Protein AF-A0A259S6J7-F1 (afdb_monomer_lite)

Structure (mmCIF, N/CA/C/O backbone):
data_AF-A0A259S6J7-F1
#
_entry.id   AF-A0A259S6J7-F1
#
loop_
_atom_site.group_PDB
_atom_site.id
_atom_site.type_symbol
_atom_site.label_atom_id
_atom_site.label_alt_id
_atom_site.label_comp_id
_atom_site.label_asym_id
_atom_site.label_entity_id
_atom_site.label_seq_id
_atom_site.pdbx_PDB_ins_code
_atom_site.Cartn_x
_atom_site.Cartn_y
_atom_site.Cartn_z
_atom_site.occupancy
_atom_site.B_iso_or_equiv
_atom_site.auth_seq_id
_atom_site.auth_comp_id
_atom_site.auth_asym_id
_atom_site.auth_atom_id
_atom_site.pdbx_PDB_model_num
ATOM 1 N N . MET A 1 1 ? 35.687 -3.162 -36.651 1.00 47.53 1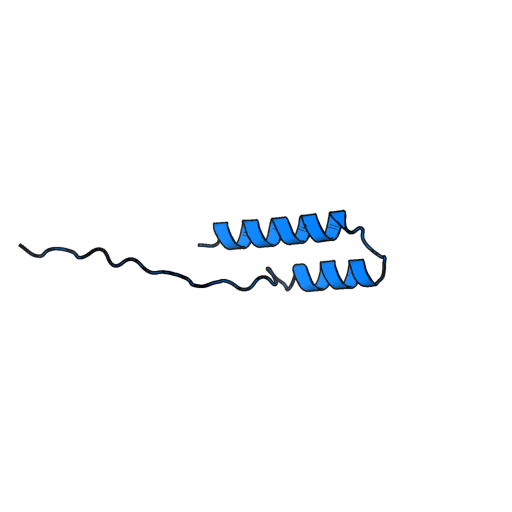 MET A N 1
ATOM 2 C CA . MET A 1 1 ? 35.310 -2.802 -35.267 1.00 47.53 1 MET A CA 1
ATOM 3 C C . MET A 1 1 ? 33.846 -3.148 -35.058 1.00 47.53 1 MET A C 1
ATOM 5 O O . MET A 1 1 ? 33.031 -2.654 -35.822 1.00 47.53 1 MET A O 1
ATOM 9 N N . SER A 1 2 ? 33.518 -3.998 -34.084 1.00 61.75 2 SER A N 1
ATOM 10 C CA . SER A 1 2 ? 32.124 -4.307 -33.739 1.00 61.75 2 SER A CA 1
ATOM 11 C C . SER A 1 2 ? 31.673 -3.366 -32.623 1.00 61.75 2 SER A C 1
ATOM 13 O O . SER A 1 2 ? 32.259 -3.375 -31.544 1.00 61.75 2 SER A O 1
ATOM 15 N N . THR A 1 3 ? 30.686 -2.513 -32.886 1.00 75.69 3 THR A N 1
ATOM 16 C CA . THR A 1 3 ? 30.082 -1.632 -31.880 1.00 75.69 3 THR A CA 1
ATOM 17 C C . THR A 1 3 ? 29.060 -2.425 -31.071 1.00 75.69 3 THR A C 1
ATOM 19 O O . THR A 1 3 ? 28.042 -2.840 -31.621 1.00 75.69 3 THR A O 1
ATOM 22 N N . SER A 1 4 ? 29.298 -2.634 -29.775 1.00 77.81 4 SER A N 1
ATOM 23 C CA . SER A 1 4 ? 28.239 -3.112 -28.879 1.00 77.81 4 SER A CA 1
ATOM 24 C C . SER A 1 4 ? 27.212 -2.000 -28.688 1.00 77.81 4 SER A C 1
ATOM 26 O O . SER A 1 4 ? 27.497 -0.992 -28.042 1.00 77.81 4 SER A O 1
ATOM 28 N N . SER A 1 5 ? 26.020 -2.170 -29.253 1.00 82.81 5 SER A N 1
ATOM 29 C CA . SER A 1 5 ? 24.878 -1.306 -28.957 1.00 82.81 5 SER A CA 1
ATOM 30 C C . SER A 1 5 ? 24.344 -1.625 -27.561 1.00 82.81 5 SER A C 1
ATOM 32 O O . SER A 1 5 ? 24.004 -2.769 -27.267 1.00 82.81 5 SER A O 1
ATOM 34 N N . ASN A 1 6 ? 24.267 -0.611 -26.700 1.00 87.00 6 ASN A N 1
ATOM 35 C CA . ASN A 1 6 ? 23.677 -0.729 -25.371 1.00 87.00 6 ASN A CA 1
ATOM 36 C C . ASN A 1 6 ? 22.145 -0.647 -25.493 1.00 87.00 6 ASN A C 1
ATOM 38 O O . ASN A 1 6 ? 21.609 0.397 -25.865 1.00 87.00 6 ASN A O 1
ATOM 42 N N . ILE A 1 7 ? 21.452 -1.762 -25.256 1.00 89.81 7 ILE A N 1
ATOM 43 C CA . ILE A 1 7 ? 19.991 -1.844 -25.361 1.00 89.81 7 ILE A CA 1
ATOM 44 C C . ILE A 1 7 ? 19.383 -1.470 -24.008 1.00 89.81 7 ILE A C 1
ATOM 46 O O . ILE A 1 7 ? 19.570 -2.177 -23.021 1.00 89.81 7 ILE A O 1
ATOM 50 N N . ILE A 1 8 ? 18.628 -0.371 -23.975 1.00 91.50 8 ILE A N 1
ATOM 51 C CA . ILE A 1 8 ? 17.909 0.090 -22.783 1.00 91.50 8 ILE A CA 1
ATOM 52 C C . ILE A 1 8 ? 16.510 -0.530 -22.772 1.00 91.50 8 ILE A C 1
ATOM 54 O O . ILE A 1 8 ? 15.757 -0.402 -23.737 1.00 91.50 8 ILE A O 1
ATOM 58 N N . THR A 1 9 ? 16.142 -1.164 -21.663 1.00 90.62 9 THR A N 1
ATOM 59 C CA . THR A 1 9 ? 14.798 -1.710 -21.437 1.00 90.62 9 THR A CA 1
ATOM 60 C C . THR A 1 9 ? 13.980 -0.792 -20.532 1.00 90.62 9 THR A C 1
ATOM 62 O O . THR A 1 9 ? 14.511 -0.243 -19.569 1.00 90.62 9 THR A O 1
ATOM 65 N N . HIS A 1 10 ? 12.680 -0.657 -20.802 1.00 90.75 10 HIS A N 1
ATOM 66 C CA . HIS A 1 10 ? 11.761 0.166 -20.012 1.00 90.75 10 HIS A CA 1
ATOM 67 C C . HIS A 1 10 ? 10.594 -0.665 -19.469 1.00 90.75 10 HIS A C 1
ATOM 69 O O . HIS A 1 10 ? 9.928 -1.375 -20.223 1.00 90.75 10 HIS A O 1
ATOM 75 N N . THR A 1 11 ? 10.298 -0.515 -18.178 1.00 89.00 11 THR A N 1
ATOM 76 C CA . THR A 1 11 ? 9.172 -1.180 -17.510 1.00 89.00 11 THR A CA 1
ATOM 77 C C . THR A 1 11 ? 8.054 -0.170 -17.257 1.00 89.00 11 THR A C 1
ATOM 79 O O . THR A 1 11 ? 8.236 0.789 -16.516 1.00 89.00 11 THR A O 1
ATOM 82 N N . LEU A 1 12 ? 6.878 -0.383 -17.859 1.00 93.12 12 LEU A N 1
ATOM 83 C CA . LEU A 1 12 ? 5.734 0.548 -17.783 1.00 93.12 12 LEU A CA 1
ATOM 84 C C . LEU A 1 12 ? 5.030 0.568 -16.415 1.00 93.12 12 LEU A C 1
ATOM 86 O O . LEU A 1 12 ? 4.263 1.483 -16.121 1.00 93.12 12 LEU A O 1
ATOM 90 N N . GLY A 1 13 ? 5.250 -0.446 -15.583 1.00 90.19 13 GLY A N 1
ATOM 91 C CA . GLY A 1 13 ? 4.646 -0.535 -14.263 1.00 90.19 13 GLY A CA 1
ATOM 92 C C . GLY A 1 13 ? 4.901 -1.877 -13.596 1.00 90.19 13 GLY A C 1
ATOM 93 O O . GLY A 1 13 ? 5.392 -2.815 -14.220 1.00 90.19 13 GLY A O 1
ATOM 94 N N . PHE A 1 14 ? 4.545 -1.959 -12.315 1.00 90.69 14 PHE A N 1
ATOM 95 C CA . PHE A 1 14 ? 4.766 -3.145 -11.495 1.00 90.69 14 PHE A CA 1
ATOM 96 C C . PHE A 1 14 ? 3.553 -3.452 -10.600 1.00 90.69 14 PHE A C 1
ATOM 98 O O . PHE A 1 14 ? 2.825 -2.523 -10.216 1.00 90.69 14 PHE A O 1
ATOM 105 N N . PRO A 1 15 ? 3.311 -4.727 -10.237 1.00 93.69 15 PRO A N 1
ATOM 106 C CA . PRO A 1 15 ? 2.274 -5.089 -9.278 1.00 93.69 15 PRO A CA 1
ATOM 107 C C . PRO A 1 15 ? 2.397 -4.344 -7.942 1.00 93.69 15 PRO A C 1
ATOM 109 O O . PRO A 1 15 ? 3.363 -4.486 -7.201 1.00 93.69 15 PRO A O 1
ATOM 112 N N . ARG A 1 16 ? 1.353 -3.588 -7.589 1.00 95.12 16 ARG A N 1
ATOM 113 C CA . ARG A 1 16 ? 1.285 -2.789 -6.349 1.00 95.12 16 ARG A CA 1
ATOM 114 C C . ARG A 1 16 ? 0.844 -3.580 -5.117 1.00 95.12 16 ARG A C 1
ATOM 116 O O . ARG A 1 16 ? 0.761 -3.021 -4.031 1.00 95.12 16 ARG A O 1
ATOM 123 N N . ILE A 1 17 ? 0.506 -4.858 -5.282 1.00 95.62 17 ILE A N 1
ATOM 124 C CA . ILE A 1 17 ? -0.100 -5.671 -4.219 1.00 95.62 17 ILE A CA 1
ATOM 125 C C . ILE A 1 17 ? 0.908 -6.077 -3.128 1.00 95.62 17 ILE A C 1
ATOM 127 O O . ILE A 1 17 ? 0.504 -6.375 -2.002 1.00 95.62 17 ILE A O 1
ATOM 131 N N . GLY A 1 18 ? 2.206 -6.041 -3.453 1.00 94.12 18 GLY A N 1
ATOM 132 C CA . GLY A 1 18 ? 3.304 -6.424 -2.567 1.00 94.12 18 GLY A CA 1
ATOM 133 C C . GLY A 1 18 ? 3.423 -7.932 -2.346 1.00 94.12 18 GLY A C 1
ATOM 134 O O . GLY A 1 18 ? 2.535 -8.716 -2.699 1.00 94.12 18 GLY A O 1
ATOM 135 N N . GLU A 1 19 ? 4.532 -8.345 -1.735 1.00 92.88 19 GLU A N 1
ATOM 136 C CA . GLU A 1 19 ? 4.769 -9.747 -1.391 1.00 92.88 19 GLU A CA 1
ATOM 137 C C . GLU A 1 19 ? 3.649 -10.309 -0.516 1.00 92.88 19 GLU A C 1
ATOM 139 O O . GLU A 1 19 ? 3.117 -9.629 0.365 1.00 92.88 19 GLU A O 1
ATOM 144 N N . ARG A 1 20 ? 3.264 -11.567 -0.772 1.00 94.81 20 ARG A N 1
ATOM 145 C CA . ARG A 1 20 ? 2.198 -12.271 -0.031 1.00 94.81 20 ARG A CA 1
ATOM 146 C C . ARG A 1 20 ? 0.885 -11.474 0.072 1.00 94.81 20 ARG A C 1
ATOM 148 O O . ARG A 1 20 ? 0.074 -11.718 0.967 1.00 94.81 20 ARG A O 1
ATOM 155 N N . ARG A 1 21 ? 0.649 -10.567 -0.886 1.00 97.50 21 ARG A N 1
ATOM 156 C CA . ARG A 1 21 ? -0.496 -9.649 -0.945 1.00 97.50 21 ARG A CA 1
ATOM 157 C C . ARG A 1 21 ? -0.567 -8.681 0.244 1.00 97.50 21 ARG A C 1
ATOM 159 O O . ARG A 1 21 ? -1.662 -8.370 0.702 1.00 97.50 21 ARG A O 1
ATOM 166 N N . ALA A 1 22 ? 0.569 -8.202 0.749 1.00 97.62 22 ALA A N 1
ATOM 167 C CA . ALA A 1 22 ? 0.640 -7.313 1.913 1.00 97.62 22 ALA A CA 1
ATOM 168 C C . ALA A 1 22 ? -0.359 -6.138 1.867 1.00 97.62 22 ALA A C 1
ATOM 170 O O . ALA A 1 22 ? -1.019 -5.854 2.867 1.00 97.62 22 ALA A O 1
ATOM 171 N N . LEU A 1 23 ? -0.535 -5.497 0.703 1.00 98.19 23 LEU A N 1
ATOM 172 C CA . LEU A 1 23 ? -1.457 -4.365 0.577 1.00 98.19 23 LEU A CA 1
ATOM 173 C C . LEU A 1 23 ? -2.934 -4.777 0.708 1.00 98.19 23 LEU A C 1
ATOM 175 O O . LEU A 1 23 ? -3.720 -4.013 1.262 1.00 98.19 23 LEU A O 1
ATOM 179 N N . LYS A 1 24 ? -3.313 -5.986 0.262 1.00 98.44 24 LYS A N 1
ATOM 180 C CA . LYS A 1 24 ? -4.673 -6.529 0.448 1.00 98.44 24 LYS A CA 1
ATOM 181 C C . LYS A 1 24 ? -5.003 -6.620 1.935 1.00 98.44 24 LYS A C 1
ATOM 183 O O . LYS A 1 24 ? -6.031 -6.113 2.367 1.00 98.44 24 LYS A O 1
ATOM 188 N N . TRP A 1 25 ? -4.119 -7.245 2.710 1.00 98.50 25 TRP A N 1
ATOM 189 C CA . TRP A 1 25 ? -4.366 -7.496 4.128 1.00 98.50 25 TRP A CA 1
ATOM 190 C C . TRP A 1 25 ? -4.417 -6.211 4.951 1.00 98.50 25 TRP A C 1
ATOM 192 O O . TRP A 1 25 ? -5.307 -6.064 5.786 1.00 98.50 25 TRP A O 1
ATOM 202 N N . ALA A 1 26 ? -3.520 -5.261 4.675 1.00 98.50 26 ALA A N 1
ATOM 203 C CA . ALA A 1 26 ? -3.546 -3.957 5.330 1.00 98.50 26 ALA A CA 1
ATOM 204 C C . ALA A 1 26 ? -4.842 -3.187 5.026 1.00 98.50 26 ALA A C 1
ATOM 206 O O . ALA A 1 26 ? -5.436 -2.600 5.927 1.00 98.50 26 ALA A O 1
ATOM 207 N N . LEU A 1 27 ? -5.303 -3.213 3.771 1.00 98.69 27 LEU A N 1
ATOM 208 C CA . LEU A 1 27 ? -6.524 -2.520 3.363 1.00 98.69 27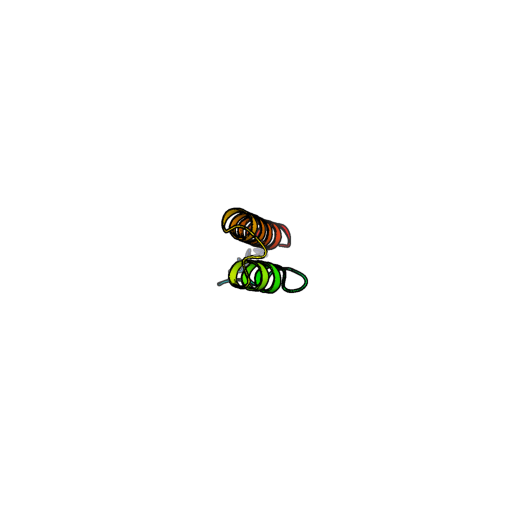 LEU A CA 1
ATOM 209 C C . LEU A 1 27 ? -7.770 -3.127 4.014 1.00 98.69 27 LEU A C 1
ATOM 211 O O . LEU A 1 27 ? -8.596 -2.400 4.558 1.00 98.69 27 LEU A O 1
ATOM 215 N N . GLU A 1 28 ? -7.883 -4.454 4.005 1.00 98.75 28 GLU A N 1
ATOM 216 C CA . GLU A 1 28 ? -9.012 -5.150 4.622 1.00 98.75 28 GLU A CA 1
ATOM 217 C C . GLU A 1 28 ? -9.049 -4.964 6.146 1.00 98.75 28 GLU A C 1
ATOM 219 O O . GLU A 1 28 ? -10.124 -4.767 6.706 1.00 98.75 28 GLU A O 1
ATOM 224 N N . SER A 1 29 ? -7.892 -4.974 6.817 1.00 98.69 29 SER A N 1
ATOM 225 C CA . SER A 1 29 ? -7.802 -4.653 8.249 1.00 98.69 29 SER A CA 1
ATOM 226 C C . SER A 1 29 ? -8.258 -3.220 8.534 1.00 98.69 29 SER A C 1
ATOM 228 O O . SER A 1 29 ? -9.012 -2.987 9.478 1.00 98.69 29 SER A O 1
ATOM 230 N N . HIS A 1 30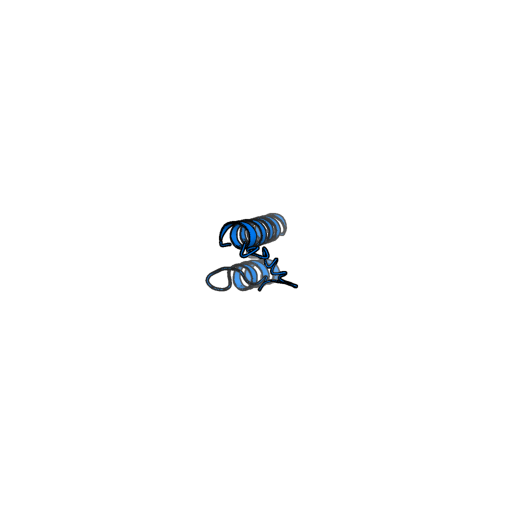 ? -7.855 -2.259 7.697 1.00 98.69 30 HIS A N 1
ATOM 231 C CA . HIS A 1 30 ? -8.268 -0.869 7.858 1.00 98.69 30 HIS A CA 1
ATOM 232 C C . HIS A 1 30 ? -9.783 -0.700 7.674 1.00 98.69 30 HIS A C 1
ATOM 234 O O . HIS A 1 30 ? -10.428 -0.043 8.488 1.00 98.69 30 HIS A O 1
ATOM 240 N N . TRP A 1 31 ? -10.375 -1.341 6.660 1.00 98.56 31 TRP A N 1
ATOM 241 C CA . TRP A 1 31 ? -11.826 -1.321 6.437 1.00 98.56 31 TRP A CA 1
ATOM 242 C C . TRP A 1 31 ? -12.631 -1.945 7.577 1.00 98.56 31 TRP A C 1
ATOM 244 O O . TRP A 1 31 ? -13.735 -1.484 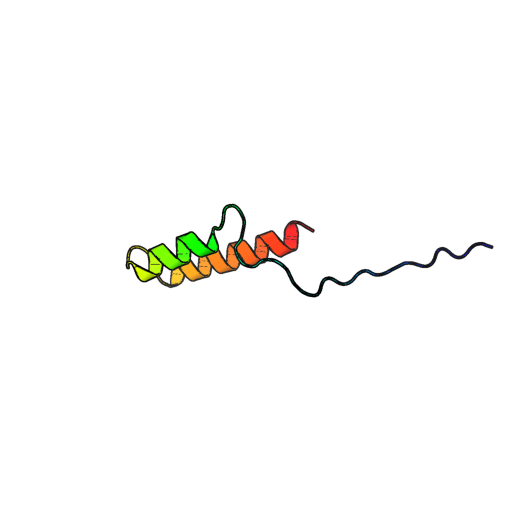7.854 1.00 98.56 31 TRP A O 1
ATOM 254 N N . ARG A 1 32 ? -12.084 -2.955 8.263 1.00 98.62 32 ARG A N 1
ATOM 255 C CA . ARG A 1 32 ? -12.699 -3.531 9.470 1.00 98.62 32 ARG A CA 1
ATOM 256 C C . ARG A 1 32 ? -12.505 -2.678 10.730 1.00 98.62 32 ARG A C 1
ATOM 258 O O . ARG A 1 32 ? -13.028 -3.035 11.778 1.00 98.62 32 ARG A O 1
ATOM 265 N N . GLY A 1 33 ? -11.763 -1.571 10.654 1.00 98.44 33 GLY A N 1
ATOM 266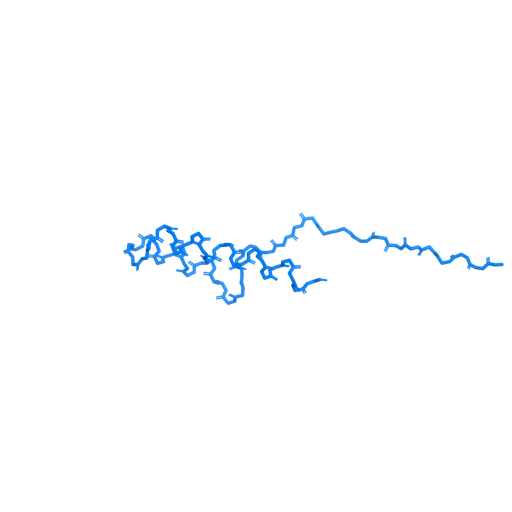 C CA . GLY A 1 33 ? -11.433 -0.734 11.812 1.00 98.44 33 GLY A CA 1
ATOM 267 C C . GLY A 1 33 ? -10.372 -1.340 12.739 1.00 98.44 33 GLY A C 1
ATOM 268 O O . GLY A 1 33 ? -10.140 -0.825 13.827 1.00 98.44 33 GLY A O 1
ATOM 269 N N . GLU A 1 34 ? -9.704 -2.415 12.314 1.00 98.69 34 GLU A N 1
ATOM 270 C CA . GLU A 1 34 ? -8.690 -3.137 13.097 1.00 98.69 34 GLU A CA 1
ATOM 271 C C . GLU A 1 34 ? -7.305 -2.474 13.022 1.00 98.69 34 GLU A C 1
ATOM 273 O O . GLU A 1 34 ? -6.399 -2.820 13.778 1.00 98.69 34 GLU A O 1
ATOM 278 N N . SER A 1 35 ? -7.112 -1.533 12.095 1.00 98.44 35 SER A N 1
ATOM 279 C CA . SER A 1 35 ? -5.868 -0.779 11.947 1.00 98.44 35 SER A CA 1
ATOM 280 C C . SER A 1 35 ? -6.105 0.667 11.519 1.00 98.44 35 SER A C 1
ATOM 282 O O . SER A 1 35 ? -7.097 1.022 10.874 1.00 98.44 35 SER A O 1
ATOM 284 N N . SER A 1 36 ? -5.161 1.533 11.888 1.00 98.62 36 SER A N 1
ATOM 285 C CA . SER A 1 36 ? -5.228 2.958 11.575 1.00 98.62 36 SER A CA 1
ATOM 286 C C . SER A 1 36 ? -4.910 3.234 10.103 1.00 98.62 36 SER A C 1
ATOM 288 O O . SER A 1 36 ? -4.166 2.498 9.449 1.00 98.62 36 SER A O 1
ATOM 290 N N . ALA A 1 37 ? -5.399 4.366 9.588 1.00 98.50 37 ALA A N 1
ATOM 291 C CA . ALA A 1 37 ? -5.025 4.841 8.254 1.00 98.50 37 ALA A CA 1
ATOM 292 C C . ALA A 1 37 ? -3.498 5.004 8.110 1.00 98.50 37 ALA A C 1
ATOM 294 O O . ALA A 1 37 ? -2.931 4.748 7.049 1.00 98.50 37 ALA A O 1
ATOM 295 N N . GLN A 1 38 ? -2.810 5.377 9.194 1.00 98.62 38 GLN A N 1
ATOM 296 C CA . GLN A 1 38 ? -1.358 5.532 9.216 1.00 98.62 38 GLN A CA 1
ATOM 297 C C . GLN A 1 38 ? -0.629 4.189 9.061 1.00 98.62 38 GLN A C 1
ATOM 299 O O . GLN A 1 38 ? 0.372 4.126 8.346 1.00 98.62 38 GLN A O 1
ATOM 304 N N . ALA A 1 39 ? -1.159 3.110 9.648 1.00 98.38 39 ALA A N 1
ATOM 305 C CA . ALA A 1 39 ? -0.633 1.758 9.460 1.00 98.38 39 ALA A CA 1
ATOM 306 C C . ALA A 1 39 ? -0.775 1.295 7.999 1.00 98.38 39 ALA A C 1
ATOM 308 O O . ALA A 1 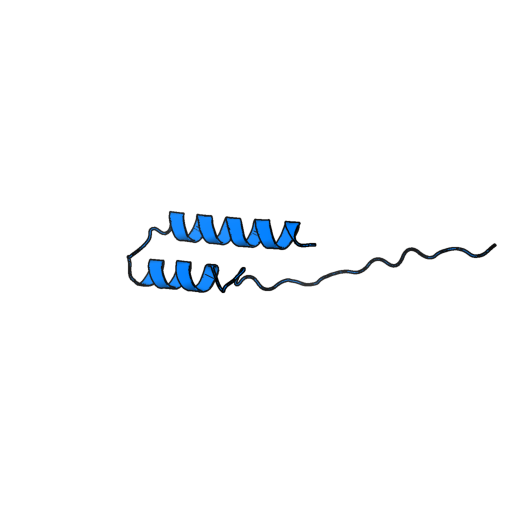39 ? 0.202 0.840 7.403 1.00 98.38 39 ALA A O 1
ATOM 309 N N . LEU A 1 40 ? -1.943 1.510 7.379 1.00 98.62 40 LEU A N 1
ATOM 310 C CA . LEU A 1 40 ? -2.160 1.221 5.956 1.00 98.62 40 LEU A CA 1
ATOM 311 C C . LEU A 1 40 ? -1.164 1.977 5.059 1.00 98.62 40 LEU A C 1
ATOM 313 O O . LEU A 1 40 ? -0.539 1.388 4.173 1.00 98.62 40 LEU A O 1
ATOM 317 N N . GLN A 1 41 ? -0.980 3.278 5.299 1.00 98.56 41 GLN A N 1
ATOM 318 C CA . GLN A 1 41 ? -0.045 4.102 4.526 1.00 98.56 41 GLN A CA 1
ATOM 319 C C . GLN A 1 41 ? 1.412 3.660 4.710 1.00 98.56 41 GLN A C 1
ATOM 321 O O . GLN A 1 41 ? 2.180 3.659 3.742 1.00 98.56 41 GLN A O 1
ATOM 326 N N . ALA A 1 42 ? 1.794 3.234 5.918 1.00 98.38 42 ALA A N 1
ATOM 327 C CA . ALA A 1 42 ? 3.120 2.688 6.188 1.00 98.38 42 ALA A CA 1
ATOM 328 C C . ALA A 1 42 ? 3.367 1.393 5.396 1.00 98.38 42 ALA A C 1
ATOM 330 O O . ALA A 1 42 ? 4.392 1.283 4.716 1.00 98.38 42 ALA A O 1
ATOM 331 N N . THR A 1 43 ? 2.411 0.455 5.387 1.00 97.88 43 THR A N 1
ATOM 332 C CA . THR A 1 43 ? 2.503 -0.761 4.561 1.00 97.88 43 THR A CA 1
ATOM 333 C C . THR A 1 43 ? 2.595 -0.416 3.076 1.00 97.88 43 THR A C 1
ATOM 335 O O . THR A 1 43 ? 3.472 -0.925 2.383 1.00 97.88 43 THR A O 1
ATOM 338 N N . ALA A 1 44 ? 1.761 0.501 2.577 1.00 97.50 44 ALA A N 1
ATOM 339 C CA . ALA A 1 44 ? 1.802 0.915 1.175 1.00 97.50 44 ALA A CA 1
ATOM 340 C C . ALA A 1 44 ? 3.152 1.551 0.785 1.00 97.50 44 ALA A C 1
ATOM 342 O O . ALA A 1 44 ? 3.654 1.310 -0.315 1.00 97.50 44 ALA A O 1
ATOM 343 N N . LYS A 1 45 ? 3.762 2.344 1.679 1.00 97.12 45 LYS A N 1
ATOM 344 C CA . LYS A 1 45 ? 5.111 2.903 1.488 1.00 97.12 45 LYS A CA 1
ATOM 345 C C . LYS A 1 45 ? 6.168 1.800 1.425 1.00 97.12 45 LYS A C 1
ATOM 347 O O . LYS A 1 45 ? 7.014 1.842 0.537 1.00 97.12 45 LYS A O 1
ATOM 352 N N . SER A 1 46 ? 6.097 0.820 2.325 1.00 96.12 46 SER A N 1
ATOM 353 C CA . SER A 1 46 ? 7.013 -0.325 2.344 1.00 96.12 46 SER A CA 1
ATOM 354 C C . SER A 1 46 ? 6.917 -1.151 1.059 1.00 96.12 46 SER A C 1
ATOM 356 O O . SER A 1 46 ? 7.946 -1.413 0.445 1.00 96.12 46 SER A O 1
ATOM 358 N N . VAL A 1 47 ? 5.702 -1.446 0.581 1.00 95.69 47 VAL A N 1
ATOM 359 C CA . VAL A 1 47 ? 5.489 -2.170 -0.684 1.00 95.69 47 VAL A CA 1
ATOM 360 C C . VAL A 1 47 ? 6.124 -1.433 -1.863 1.00 95.69 47 VAL A C 1
ATOM 362 O O . VAL A 1 47 ? 6.867 -2.038 -2.630 1.00 95.69 47 VAL A O 1
ATOM 365 N N . ARG A 1 48 ? 5.904 -0.115 -1.989 1.00 95.00 48 ARG A N 1
ATOM 366 C CA . ARG A 1 48 ? 6.541 0.679 -3.055 1.00 95.00 48 ARG A CA 1
ATOM 367 C C . ARG A 1 48 ? 8.066 0.649 -2.960 1.00 95.00 48 ARG A C 1
ATOM 369 O O . ARG A 1 48 ? 8.726 0.521 -3.983 1.00 95.00 48 ARG A O 1
ATOM 376 N N . ALA A 1 49 ? 8.617 0.755 -1.751 1.00 93.56 49 ALA A N 1
ATOM 377 C CA . ALA A 1 49 ? 10.061 0.716 -1.545 1.00 93.56 49 ALA A CA 1
ATOM 378 C C . ALA A 1 49 ? 10.656 -0.652 -1.918 1.00 93.56 49 ALA A C 1
ATOM 380 O O . ALA A 1 49 ? 11.678 -0.697 -2.590 1.00 93.56 49 ALA A O 1
ATOM 381 N N . GLN A 1 50 ? 10.011 -1.755 -1.535 1.00 89.38 50 GLN A N 1
ATOM 382 C CA . GLN A 1 50 ? 10.460 -3.113 -1.865 1.00 89.38 50 GLN A CA 1
ATOM 383 C C . GLN A 1 50 ? 10.422 -3.376 -3.371 1.00 89.38 50 GLN A C 1
ATOM 385 O O . GLN A 1 50 ? 11.380 -3.904 -3.922 1.00 89.38 50 GLN A O 1
ATOM 390 N N . THR A 1 51 ? 9.360 -2.941 -4.051 1.00 84.44 51 THR A N 1
ATOM 391 C CA . THR A 1 51 ? 9.237 -3.064 -5.508 1.00 84.44 51 THR A CA 1
ATOM 392 C C . THR A 1 51 ? 10.369 -2.367 -6.267 1.00 84.44 51 THR A C 1
ATOM 394 O O . THR A 1 51 ? 10.805 -2.886 -7.285 1.00 84.44 51 THR A O 1
ATOM 397 N N . PHE A 1 52 ? 10.866 -1.223 -5.784 1.00 69.88 52 PHE A N 1
ATOM 398 C CA . PHE A 1 52 ? 11.994 -0.532 -6.421 1.00 69.88 52 PHE A CA 1
ATOM 399 C C . PHE A 1 52 ? 13.352 -1.199 -6.166 1.00 69.88 52 PHE A C 1
ATOM 401 O O . PHE A 1 52 ? 14.236 -1.044 -6.993 1.00 69.88 52 PHE A O 1
ATOM 408 N N . HIS A 1 53 ? 13.531 -1.902 -5.041 1.00 60.31 53 HIS A N 1
ATOM 409 C CA . HIS A 1 53 ? 14.811 -2.536 -4.686 1.00 60.31 53 HIS A CA 1
ATOM 410 C C . HIS A 1 53 ? 14.953 -3.975 -5.200 1.00 60.31 53 HIS A C 1
ATOM 412 O O . HIS A 1 53 ? 16.056 -4.510 -5.199 1.00 60.31 53 HIS A O 1
ATOM 418 N N . ALA A 1 54 ? 13.856 -4.625 -5.593 1.00 56.59 54 ALA A N 1
ATOM 419 C CA . ALA A 1 54 ? 13.878 -6.000 -6.095 1.00 56.59 54 ALA A CA 1
ATOM 420 C C . ALA A 1 54 ? 14.350 -6.122 -7.564 1.00 56.59 54 ALA A C 1
ATOM 422 O O . ALA A 1 54 ? 14.307 -7.223 -8.119 1.00 56.59 54 ALA A O 1
ATOM 423 N N . HIS A 1 55 ? 14.783 -5.020 -8.188 1.00 51.28 55 HIS A N 1
ATOM 424 C CA . HIS A 1 55 ? 15.191 -4.912 -9.593 1.00 51.28 55 HIS A CA 1
ATOM 425 C C . HIS A 1 55 ? 16.394 -3.983 -9.744 1.00 51.28 55 HIS A C 1
ATOM 427 O O . HIS A 1 55 ? 17.151 -4.197 -10.715 1.00 51.28 55 HIS A O 1
#

pLDDT: mean 90.46, std 12.74, range [47.53, 98.75]

Foldseek 3Di:
DDDDDDDDDDDPDDDQLAPPSQLVVLVVCVVVVNDDPVSSVVSSVVRVVVVVVVD

Radius of gyration: 17.65 Å; chains: 1; bounding box: 48×18×48 Å

Secondary structure (DSSP, 8-state):
------PPP------TT-GGGHHHHHHHHHHTTSS-HHHHHHHHHHHHHHHHH--

Sequence (55 aa):
MSTSSNIITHTLGFPRIGERRALKWALESHWRGESSAQALQATAKSVRAQTFHAH